Protein AF-A0A815U479-F1 (afdb_monomer_lite)

Organism: NCBI:txid433720

Secondary structure (DSSP, 8-state):
-GGGG--TTTEEEEES--HHHH-SS--TTPPPEEEEEEE--S-HHHHHHHHHHHHHHHHHHHHHTT-----EEEE-TTS-EEEEETTTEEEEEE----TT--SHHHHHHHHS-GGG----------

pLDDT: mean 79.28, std 15.87, range [32.66, 97.12]

Radius of gyration: 15.0 Å; cha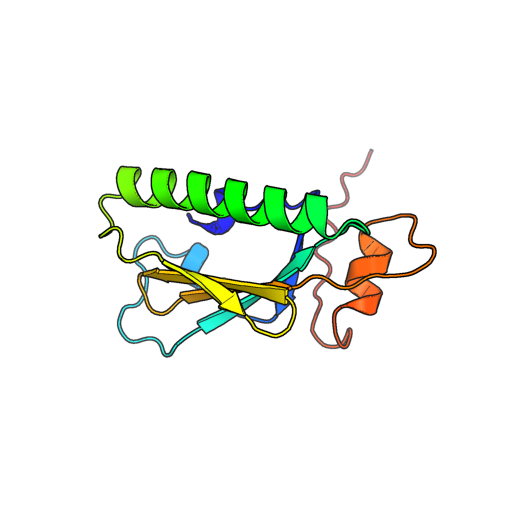ins: 1; bounding box: 34×33×43 Å

Structure (mmCIF, N/CA/C/O backbone):
data_AF-A0A815U479-F1
#
_entry.id   AF-A0A815U479-F1
#
loop_
_atom_site.group_PDB
_atom_site.id
_atom_site.type_symbol
_atom_site.label_atom_id
_atom_site.label_alt_id
_atom_site.label_comp_id
_atom_site.label_asym_id
_atom_site.label_entity_id
_atom_site.label_seq_id
_atom_site.pdbx_PDB_ins_code
_atom_site.Cartn_x
_atom_site.Cartn_y
_atom_site.Cartn_z
_atom_site.occupancy
_atom_site.B_iso_or_equiv
_atom_site.auth_seq_id
_atom_site.auth_comp_id
_atom_site.auth_asym_id
_atom_site.auth_atom_id
_atom_site.pdbx_PDB_model_num
ATOM 1 N N . THR A 1 1 ? -11.760 7.294 5.492 1.00 75.50 1 THR A N 1
ATOM 2 C CA . THR A 1 1 ? -11.319 5.894 5.606 1.00 75.50 1 THR A CA 1
ATOM 3 C C . THR A 1 1 ? -9.903 5.846 5.073 1.00 75.50 1 THR A C 1
ATOM 5 O O . THR A 1 1 ? -9.612 6.609 4.156 1.00 75.50 1 THR A O 1
ATOM 8 N N . TRP A 1 2 ? -9.011 5.053 5.676 1.00 82.94 2 TRP A N 1
ATOM 9 C CA . TRP A 1 2 ? -7.577 5.021 5.327 1.00 82.94 2 TRP A CA 1
ATOM 10 C C . TRP A 1 2 ? -7.335 4.719 3.841 1.00 82.94 2 TRP A C 1
ATOM 12 O O . TRP A 1 2 ? -6.403 5.244 3.248 1.00 82.94 2 TRP A O 1
ATOM 22 N N . ILE A 1 3 ? -8.245 3.968 3.214 1.00 87.25 3 ILE A N 1
ATOM 23 C CA . ILE A 1 3 ? -8.190 3.599 1.796 1.00 87.25 3 ILE A CA 1
ATOM 24 C C . ILE A 1 3 ? -8.138 4.811 0.850 1.00 87.25 3 ILE A C 1
ATOM 26 O O . ILE A 1 3 ? -7.622 4.702 -0.252 1.00 87.25 3 ILE A O 1
ATOM 30 N N . LYS A 1 4 ? -8.616 5.986 1.292 1.00 87.88 4 LYS A N 1
ATOM 31 C CA . LYS A 1 4 ? -8.556 7.236 0.515 1.00 87.88 4 LYS A CA 1
ATOM 32 C C . LYS A 1 4 ? -7.143 7.801 0.363 1.00 87.88 4 LYS A C 1
ATOM 34 O O . LYS A 1 4 ? -6.946 8.644 -0.501 1.00 87.88 4 LYS A O 1
ATOM 39 N N . ALA A 1 5 ? -6.197 7.379 1.199 1.00 90.19 5 ALA A N 1
ATOM 40 C CA . ALA A 1 5 ? -4.800 7.769 1.052 1.00 90.19 5 ALA A CA 1
ATOM 41 C C . ALA A 1 5 ? -4.076 6.952 -0.026 1.00 90.19 5 ALA A C 1
ATOM 43 O O . ALA A 1 5 ? -2.984 7.331 -0.425 1.00 90.19 5 ALA A O 1
ATOM 44 N N . ILE A 1 6 ? -4.645 5.828 -0.480 1.00 91.44 6 ILE A N 1
ATOM 45 C CA . ILE A 1 6 ? -3.988 4.927 -1.430 1.00 91.44 6 ILE A CA 1
ATOM 46 C C . ILE A 1 6 ? -4.308 5.359 -2.863 1.00 91.44 6 ILE A C 1
ATOM 48 O O . ILE A 1 6 ? -5.467 5.376 -3.275 1.00 91.44 6 ILE A O 1
ATOM 52 N N . ASP A 1 7 ? -3.271 5.664 -3.643 1.00 91.00 7 ASP A N 1
ATOM 53 C CA . ASP A 1 7 ? -3.390 5.903 -5.084 1.00 91.00 7 ASP A CA 1
ATOM 54 C C . ASP A 1 7 ? -3.443 4.567 -5.840 1.00 91.00 7 ASP A C 1
ATOM 56 O O . ASP A 1 7 ? -2.412 3.962 -6.147 1.00 91.00 7 ASP A O 1
ATOM 60 N N . PHE A 1 8 ? -4.649 4.100 -6.162 1.00 88.31 8 PHE A N 1
ATOM 61 C CA . PHE A 1 8 ? -4.854 2.838 -6.883 1.00 88.31 8 PHE A CA 1
ATOM 62 C C . PHE A 1 8 ? -4.431 2.865 -8.361 1.00 88.31 8 PHE A C 1
ATOM 64 O O . PHE A 1 8 ? -4.439 1.824 -9.015 1.00 88.31 8 PHE A O 1
ATOM 71 N N . ASN A 1 9 ? -3.992 4.009 -8.896 1.00 87.31 9 ASN A N 1
ATOM 72 C CA . ASN A 1 9 ? -3.291 4.013 -10.185 1.00 87.31 9 ASN A CA 1
ATOM 73 C C . ASN A 1 9 ? -1.852 3.502 -10.033 1.00 87.31 9 ASN A C 1
ATOM 75 O O . ASN A 1 9 ? -1.287 2.937 -10.969 1.00 87.31 9 ASN A O 1
ATOM 79 N N . LYS A 1 10 ? -1.265 3.675 -8.843 1.00 90.44 10 LYS A N 1
ATOM 80 C CA . LYS A 1 10 ? 0.104 3.261 -8.508 1.00 90.44 10 LYS A CA 1
ATOM 81 C C . LYS A 1 10 ? 0.169 1.985 -7.689 1.00 90.44 10 LYS A C 1
ATOM 83 O O . LYS A 1 10 ? 1.228 1.374 -7.638 1.00 90.44 10 LYS A O 1
ATOM 88 N N . PHE A 1 11 ? -0.921 1.581 -7.050 1.00 91.75 11 PHE A N 1
ATOM 89 C CA . PHE A 1 11 ? -0.953 0.407 -6.188 1.00 91.75 11 PHE A CA 1
ATOM 90 C C . PHE A 1 11 ? -2.155 -0.488 -6.468 1.00 91.75 11 PHE A C 1
ATOM 92 O O . PHE A 1 11 ? -3.183 -0.038 -6.963 1.00 91.75 11 PHE A O 1
ATOM 99 N N . HIS A 1 12 ? -2.051 -1.755 -6.086 1.00 89.56 12 HIS A N 1
ATOM 100 C CA . HIS A 1 12 ? -3.192 -2.659 -5.973 1.00 89.56 12 HIS A CA 1
ATOM 101 C C . HIS A 1 12 ? -3.122 -3.444 -4.662 1.00 89.56 12 HIS A C 1
ATOM 103 O O . HIS A 1 12 ? -2.042 -3.633 -4.105 1.00 89.56 12 HIS A O 1
ATOM 109 N N . ILE A 1 13 ? -4.270 -3.918 -4.180 1.00 88.50 13 ILE A N 1
ATOM 110 C CA . ILE A 1 13 ? -4.341 -4.833 -3.036 1.00 88.50 13 ILE A CA 1
ATOM 111 C C . ILE A 1 13 ? -4.278 -6.265 -3.567 1.00 88.50 13 ILE A C 1
ATOM 113 O O . ILE A 1 13 ? -5.023 -6.591 -4.490 1.00 88.50 13 ILE A O 1
ATOM 117 N N . SER A 1 14 ? -3.402 -7.102 -3.010 1.00 84.50 14 SER A N 1
ATOM 118 C CA . SER A 1 14 ? -3.299 -8.530 -3.374 1.00 84.50 14 SER A CA 1
ATOM 119 C C . SER A 1 14 ? -3.751 -9.483 -2.273 1.00 84.50 14 SER A C 1
ATOM 121 O O . SER A 1 14 ? -3.875 -10.680 -2.514 1.00 84.50 14 SER A O 1
ATOM 123 N N . GLY A 1 15 ? -3.943 -8.984 -1.054 1.00 83.12 15 GLY A N 1
ATOM 124 C CA . GLY A 1 15 ? -4.197 -9.822 0.108 1.00 83.12 15 GLY A CA 1
ATOM 125 C C . GLY A 1 15 ? -4.698 -9.023 1.301 1.00 83.12 15 GLY A C 1
ATOM 126 O O . GLY A 1 15 ? -4.546 -7.802 1.365 1.00 83.12 15 GLY A O 1
ATOM 127 N N . GLY A 1 16 ? -5.304 -9.737 2.244 1.00 79.88 16 GLY A N 1
ATOM 128 C CA . GLY A 1 16 ? -5.940 -9.158 3.421 1.00 79.88 16 GLY A CA 1
ATOM 129 C C . GLY A 1 16 ? -7.420 -8.858 3.230 1.00 79.88 16 GLY A C 1
ATOM 130 O O . GLY A 1 16 ? -7.961 -8.908 2.125 1.00 79.88 16 GLY A O 1
ATOM 131 N N . CYS A 1 17 ? -8.091 -8.552 4.334 1.00 74.06 17 CYS A N 1
ATOM 132 C CA . CYS A 1 17 ? -9.482 -8.139 4.323 1.00 74.06 17 CYS A CA 1
ATOM 133 C C . CYS A 1 17 ? -9.565 -6.618 4.545 1.00 74.06 17 CYS A C 1
ATOM 135 O O . CYS A 1 17 ? -8.786 -5.993 5.259 1.00 74.06 17 CYS A O 1
ATOM 137 N N . ILE A 1 18 ? -10.474 -5.982 3.805 1.00 74.75 18 ILE A N 1
ATOM 138 C CA . ILE A 1 18 ? -10.664 -4.526 3.833 1.00 74.75 18 ILE A CA 1
ATOM 139 C C . ILE A 1 18 ? -11.964 -4.139 4.531 1.00 74.75 18 ILE A C 1
ATOM 141 O O . ILE A 1 18 ? -12.319 -2.967 4.542 1.00 74.75 18 ILE A O 1
ATOM 145 N N . VAL A 1 19 ? -12.700 -5.093 5.108 1.00 67.00 19 VAL A N 1
ATOM 146 C CA . VAL A 1 19 ? -14.029 -4.843 5.694 1.00 67.00 19 VAL A CA 1
ATOM 147 C C . VAL A 1 19 ? -13.953 -3.777 6.788 1.00 67.00 19 VAL A C 1
ATOM 149 O O . VAL A 1 19 ? -14.796 -2.879 6.823 1.00 67.00 19 VAL A O 1
ATOM 152 N N . ASN A 1 20 ? -12.877 -3.771 7.579 1.00 64.44 20 ASN A N 1
ATOM 153 C CA . ASN A 1 20 ? -12.610 -2.734 8.575 1.00 64.44 20 ASN A CA 1
ATOM 154 C C . ASN A 1 20 ? -12.519 -1.309 7.991 1.00 64.44 20 ASN A C 1
ATOM 156 O O . ASN A 1 20 ? -12.757 -0.332 8.700 1.00 64.44 20 ASN A O 1
ATOM 160 N N . CYS A 1 21 ? -12.223 -1.151 6.695 1.00 64.62 21 CYS A N 1
ATOM 161 C CA . CYS A 1 21 ? -12.200 0.151 6.027 1.00 64.62 21 CYS A CA 1
ATOM 162 C C . CYS A 1 21 ? -13.604 0.693 5.706 1.00 64.62 21 CYS A C 1
ATOM 164 O O . CYS A 1 21 ? -13.754 1.904 5.524 1.00 64.62 21 CYS A O 1
ATOM 166 N N . LEU A 1 22 ? -14.617 -0.177 5.645 1.00 63.59 22 LEU A N 1
ATOM 167 C CA . LEU A 1 22 ? -16.005 0.162 5.311 1.00 63.59 22 LEU A CA 1
ATOM 168 C C . LEU A 1 22 ? -16.864 0.421 6.557 1.00 63.59 22 LEU A C 1
ATOM 170 O O . LEU A 1 22 ? -17.947 1.006 6.461 1.00 63.59 22 LEU A O 1
ATOM 174 N N . CYS A 1 23 ? -16.388 0.018 7.733 1.00 61.25 23 CYS A N 1
ATOM 175 C CA . CYS A 1 23 ? -17.106 0.187 8.987 1.00 61.25 23 CYS A CA 1
ATOM 176 C C . CYS A 1 23 ? -17.072 1.648 9.470 1.00 61.25 23 CYS A C 1
ATOM 178 O O . CYS A 1 23 ? -16.036 2.312 9.458 1.00 61.25 23 CYS A O 1
ATOM 180 N N . LYS A 1 24 ? -18.220 2.161 9.942 1.00 58.84 24 LYS A N 1
ATOM 181 C CA . LYS A 1 24 ? -18.306 3.490 10.587 1.00 58.84 24 LYS A CA 1
ATOM 182 C C . LYS A 1 24 ? -17.530 3.538 11.906 1.00 58.84 24 LYS A C 1
ATOM 184 O O . LYS A 1 24 ? -16.977 4.581 12.251 1.00 58.84 24 LYS A O 1
ATOM 189 N N . HIS A 1 25 ? -17.506 2.412 12.616 1.00 59.53 25 HIS A N 1
ATOM 190 C CA . HIS A 1 25 ? -16.721 2.189 13.819 1.00 59.53 25 HIS A CA 1
ATOM 191 C C . HIS A 1 25 ? -15.929 0.894 13.638 1.00 59.53 25 HIS A C 1
ATOM 193 O O . HIS A 1 25 ? -16.536 -0.137 13.358 1.00 59.53 25 HIS A O 1
ATOM 199 N N . PRO A 1 26 ? -14.602 0.956 13.716 1.00 61.72 26 PRO A N 1
ATOM 200 C CA . PRO A 1 26 ? -13.755 -0.217 13.565 1.00 61.72 26 PRO A CA 1
ATOM 201 C C . PRO A 1 26 ? -13.826 -1.120 14.803 1.00 61.72 26 PRO A C 1
ATOM 203 O O . PRO A 1 26 ? -14.053 -0.649 15.920 1.00 61.72 26 PRO A O 1
ATOM 206 N N . PHE A 1 27 ? -13.662 -2.422 14.584 1.00 68.06 27 PHE A N 1
ATOM 207 C CA . PHE A 1 27 ? -13.762 -3.441 15.624 1.00 68.06 27 PHE A CA 1
ATOM 208 C C . PHE A 1 27 ? -12.451 -3.503 16.418 1.00 68.06 27 PHE A C 1
ATOM 210 O O . PHE A 1 27 ? -11.385 -3.739 15.861 1.00 68.06 27 PHE A O 1
ATOM 217 N N . SER A 1 28 ? -12.498 -3.227 17.722 1.00 63.16 28 SER A N 1
ATOM 218 C CA . SER A 1 28 ? -11.300 -3.162 18.576 1.00 63.16 28 SER A CA 1
ATOM 219 C C . SER A 1 28 ? -10.811 -4.527 19.071 1.00 63.16 28 SER A C 1
ATOM 221 O O . SER A 1 28 ? -9.720 -4.620 19.627 1.00 63.16 28 SER A O 1
ATOM 223 N N . ASP A 1 29 ? -11.629 -5.564 18.914 1.00 66.81 29 ASP A N 1
ATOM 224 C CA . ASP A 1 29 ? -11.398 -6.943 19.349 1.00 66.81 29 ASP A CA 1
ATOM 225 C C . ASP A 1 29 ? -10.919 -7.865 18.213 1.00 66.81 29 ASP A C 1
ATOM 227 O O . ASP A 1 29 ? -10.798 -9.076 18.403 1.00 66.81 29 ASP A O 1
ATOM 231 N N . THR A 1 30 ? -10.608 -7.315 17.036 1.00 67.62 30 THR A N 1
ATOM 232 C CA . THR A 1 30 ? -10.082 -8.098 15.915 1.00 67.62 30 THR A CA 1
ATOM 233 C C . THR A 1 30 ? -8.600 -8.397 16.089 1.00 67.62 30 THR A C 1
ATOM 235 O O . THR A 1 30 ? -7.831 -7.568 16.577 1.00 67.62 30 THR A O 1
ATOM 238 N N . ALA A 1 31 ? -8.175 -9.582 15.648 1.00 78.44 31 ALA A N 1
ATOM 239 C CA . ALA A 1 31 ? -6.758 -9.895 15.492 1.00 78.44 31 ALA A CA 1
ATOM 240 C C . ALA A 1 31 ? -6.076 -8.907 14.527 1.00 78.44 31 ALA A C 1
ATOM 242 O O . ALA A 1 31 ? -6.747 -8.169 13.803 1.00 78.44 31 ALA A O 1
ATOM 243 N N . ILE A 1 32 ? -4.738 -8.910 14.509 1.00 81.81 32 ILE A N 1
ATOM 244 C CA . ILE A 1 32 ? -3.984 -8.113 13.540 1.00 81.81 32 ILE A CA 1
ATOM 245 C C . ILE A 1 32 ? -4.354 -8.548 12.123 1.00 81.81 32 ILE A C 1
ATOM 247 O O . ILE A 1 32 ? -4.153 -9.700 11.743 1.00 81.81 32 ILE A O 1
ATOM 251 N N . GLU A 1 33 ? -4.888 -7.606 11.359 1.00 82.94 33 GLU A N 1
ATOM 252 C CA . GLU A 1 33 ? -5.272 -7.766 9.969 1.00 82.94 33 GLU A CA 1
ATOM 253 C C . GLU A 1 33 ? -4.199 -7.139 9.084 1.00 82.94 33 GLU A C 1
ATOM 255 O O . GLU A 1 33 ? -3.953 -5.934 9.128 1.00 82.94 33 GLU A O 1
ATOM 260 N N . MET A 1 34 ? -3.548 -7.972 8.281 1.00 87.88 34 MET A N 1
ATOM 261 C CA . MET A 1 34 ? -2.534 -7.538 7.332 1.00 87.88 34 MET A CA 1
ATOM 262 C C . MET A 1 34 ? -3.170 -7.350 5.957 1.00 87.88 34 MET A C 1
ATOM 264 O O . MET A 1 34 ? -3.832 -8.259 5.460 1.00 87.88 34 MET A O 1
ATOM 268 N N . VAL A 1 35 ? -2.968 -6.179 5.356 1.00 89.00 35 VAL A N 1
ATOM 269 C CA . VAL A 1 35 ? -3.413 -5.844 3.999 1.00 89.00 35 VAL A CA 1
ATOM 270 C C . VAL A 1 35 ? -2.189 -5.660 3.119 1.00 89.00 35 VAL A C 1
ATOM 272 O O . VAL A 1 35 ? -1.401 -4.738 3.338 1.00 89.00 35 VAL A O 1
ATOM 275 N N . ASP A 1 36 ? -2.046 -6.513 2.111 1.00 90.94 36 ASP A N 1
ATOM 276 C CA . ASP A 1 36 ? -0.937 -6.463 1.165 1.00 90.94 36 ASP A CA 1
ATOM 277 C C . ASP A 1 36 ? -1.245 -5.493 0.029 1.00 90.94 36 ASP A C 1
ATOM 279 O O . ASP A 1 36 ? -2.199 -5.676 -0.731 1.00 90.94 36 ASP A O 1
ATOM 283 N N . ILE A 1 37 ? -0.406 -4.469 -0.103 1.00 92.06 37 ILE A N 1
ATOM 284 C CA . ILE A 1 37 ? -0.504 -3.409 -1.100 1.00 92.06 37 ILE A CA 1
ATOM 285 C C . ILE A 1 37 ? 0.763 -3.437 -1.958 1.00 92.06 37 ILE A C 1
ATOM 287 O O . ILE A 1 37 ? 1.867 -3.186 -1.479 1.00 92.06 37 ILE A O 1
ATOM 291 N N . ASN A 1 38 ? 0.626 -3.718 -3.247 1.00 91.62 38 ASN A N 1
ATOM 292 C CA . ASN A 1 38 ? 1.758 -3.835 -4.163 1.00 91.62 38 ASN A CA 1
ATOM 293 C C . ASN A 1 38 ? 1.827 -2.648 -5.104 1.00 91.62 38 ASN A C 1
ATOM 295 O O . ASN A 1 38 ? 0.808 -2.173 -5.604 1.00 91.62 38 ASN A O 1
ATOM 299 N N . PHE A 1 39 ? 3.047 -2.208 -5.378 1.00 92.56 39 PHE A N 1
ATOM 300 C CA . PHE A 1 39 ? 3.317 -1.120 -6.304 1.00 92.56 39 PHE A CA 1
ATOM 301 C C . PHE A 1 39 ? 3.282 -1.578 -7.769 1.00 92.56 39 PHE A C 1
ATOM 303 O O . PHE A 1 39 ? 3.940 -2.547 -8.146 1.00 92.56 39 PHE A O 1
ATOM 310 N N . ASN A 1 40 ? 2.559 -0.829 -8.599 1.00 89.62 40 ASN A N 1
ATOM 311 C CA . ASN A 1 40 ? 2.416 -0.991 -10.047 1.00 89.62 40 ASN A CA 1
ATOM 312 C C . ASN A 1 40 ? 3.478 -0.178 -10.798 1.00 89.62 40 ASN A C 1
ATOM 314 O O . ASN A 1 40 ? 3.163 0.593 -11.702 1.00 89.62 40 ASN A O 1
ATOM 318 N N . GLY A 1 41 ? 4.737 -0.296 -10.386 1.00 87.31 41 GLY A N 1
ATOM 319 C CA . GLY A 1 41 ? 5.839 0.448 -10.986 1.00 87.31 41 GLY A CA 1
ATOM 320 C C . GLY A 1 41 ? 7.148 -0.323 -10.908 1.00 87.31 41 GLY A C 1
ATOM 321 O O . GLY A 1 41 ? 7.272 -1.324 -10.205 1.00 87.31 41 GLY A O 1
ATOM 322 N N . ASN A 1 42 ? 8.119 0.081 -11.719 1.00 87.81 42 ASN A N 1
ATOM 323 C CA . ASN A 1 42 ? 9.417 -0.594 -11.841 1.00 87.81 42 ASN A CA 1
ATOM 324 C C . ASN A 1 42 ? 10.552 0.165 -11.132 1.00 87.81 42 ASN A C 1
ATOM 326 O O . ASN A 1 42 ? 11.677 -0.326 -11.065 1.00 87.81 42 ASN A O 1
ATOM 330 N N . SER A 1 43 ? 10.256 1.337 -10.568 1.00 91.06 43 SER A N 1
ATOM 331 C CA . SER A 1 43 ? 11.217 2.173 -9.860 1.00 91.06 43 SER A CA 1
ATOM 332 C C . SER A 1 43 ? 11.061 2.024 -8.350 1.00 91.06 43 SER A C 1
ATOM 334 O O . SER A 1 43 ? 10.045 2.399 -7.766 1.00 91.06 43 SER A O 1
ATOM 336 N N . PHE A 1 44 ? 12.106 1.514 -7.695 1.00 91.50 44 PHE A N 1
ATOM 337 C CA . PHE A 1 44 ? 12.153 1.451 -6.232 1.00 91.50 44 PHE A CA 1
ATOM 338 C C . PHE A 1 44 ? 12.167 2.851 -5.595 1.00 91.50 44 PHE A C 1
ATOM 340 O O . PHE A 1 44 ? 11.667 3.039 -4.490 1.00 91.50 44 PHE A O 1
ATOM 347 N N . HIS A 1 45 ? 12.722 3.848 -6.292 1.00 94.38 45 HIS A N 1
ATOM 348 C CA . HIS A 1 45 ? 12.686 5.233 -5.830 1.00 94.38 45 HIS A CA 1
ATOM 349 C C . HIS A 1 45 ? 11.253 5.777 -5.823 1.00 94.38 45 HIS A C 1
ATOM 351 O O . HIS A 1 45 ? 10.816 6.291 -4.798 1.00 94.38 45 HIS A O 1
ATOM 357 N N . GLU A 1 46 ? 10.504 5.572 -6.911 1.00 93.94 46 GLU A N 1
ATOM 358 C CA . GLU A 1 46 ? 9.096 5.984 -6.985 1.00 93.94 46 GLU A CA 1
ATOM 359 C C . GLU A 1 46 ? 8.233 5.248 -5.960 1.00 93.94 46 GLU A C 1
ATOM 361 O O . GLU A 1 46 ? 7.350 5.855 -5.359 1.00 93.94 46 GLU A O 1
ATOM 366 N N . PHE A 1 47 ? 8.508 3.962 -5.722 1.00 95.62 47 PHE A N 1
ATOM 367 C CA . PHE A 1 47 ? 7.867 3.199 -4.655 1.00 95.62 47 PHE A CA 1
ATOM 368 C C . PHE A 1 47 ? 8.080 3.855 -3.286 1.00 95.62 47 PHE A C 1
ATOM 370 O O . PHE A 1 47 ? 7.110 4.089 -2.565 1.00 95.62 47 PHE A O 1
ATOM 377 N N . ASN A 1 48 ? 9.330 4.187 -2.943 1.00 95.75 48 ASN A N 1
ATOM 378 C CA . ASN A 1 48 ? 9.645 4.836 -1.672 1.00 95.75 48 ASN A CA 1
ATOM 379 C C . ASN A 1 48 ? 8.890 6.160 -1.536 1.00 95.75 48 ASN A C 1
ATOM 381 O O . ASN A 1 48 ? 8.236 6.380 -0.517 1.00 95.75 48 ASN A O 1
ATOM 385 N N . ASP A 1 49 ? 8.941 7.018 -2.552 1.00 96.19 49 ASP A N 1
ATOM 386 C CA . ASP A 1 49 ? 8.278 8.323 -2.520 1.00 96.19 49 ASP A CA 1
ATOM 387 C C . ASP A 1 49 ? 6.758 8.171 -2.382 1.00 96.19 49 ASP A C 1
ATOM 389 O O . ASP A 1 49 ? 6.118 8.859 -1.583 1.00 96.19 49 ASP A O 1
ATOM 393 N N . ALA A 1 50 ? 6.170 7.220 -3.110 1.00 96.50 50 ALA A N 1
ATOM 394 C CA . ALA A 1 50 ? 4.742 6.953 -3.063 1.00 96.50 50 ALA A CA 1
ATOM 395 C C . ALA A 1 50 ? 4.287 6.455 -1.679 1.00 96.50 50 ALA A C 1
ATOM 397 O O . ALA A 1 50 ? 3.284 6.948 -1.166 1.00 96.50 50 ALA A O 1
ATOM 398 N N . VAL A 1 51 ? 5.038 5.555 -1.033 1.00 97.00 51 VAL A N 1
ATOM 399 C CA . VAL A 1 51 ? 4.728 5.089 0.333 1.00 97.00 51 VAL A CA 1
ATOM 400 C C . VAL A 1 51 ? 4.817 6.228 1.355 1.00 97.00 51 VAL A C 1
ATOM 402 O O . VAL A 1 51 ? 3.950 6.337 2.222 1.00 97.00 51 VAL A O 1
ATOM 405 N N . HIS A 1 52 ? 5.819 7.108 1.255 1.00 95.94 52 HIS A N 1
ATOM 406 C CA . HIS A 1 52 ? 5.929 8.255 2.167 1.00 95.94 52 HIS A CA 1
ATOM 407 C C . HIS A 1 52 ? 4.769 9.239 1.988 1.00 95.94 52 HIS A C 1
ATOM 409 O O . HIS A 1 52 ? 4.218 9.713 2.982 1.00 95.94 52 HIS A O 1
ATOM 415 N N . ASN A 1 53 ? 4.353 9.504 0.747 1.00 95.38 53 ASN A N 1
ATOM 416 C CA . ASN A 1 53 ? 3.189 10.350 0.472 1.00 95.38 53 ASN A CA 1
ATOM 417 C C . ASN A 1 53 ? 1.904 9.745 1.053 1.00 95.38 53 ASN A C 1
ATOM 419 O O . ASN A 1 53 ? 1.153 10.444 1.733 1.00 95.38 53 ASN A O 1
ATOM 423 N N . ILE A 1 54 ? 1.704 8.433 0.880 1.00 95.56 54 ILE A N 1
ATOM 424 C CA . ILE A 1 54 ? 0.588 7.703 1.493 1.00 95.56 54 ILE A CA 1
ATOM 425 C C . ILE A 1 54 ? 0.613 7.850 3.015 1.00 95.56 54 ILE A C 1
ATOM 427 O O . ILE A 1 54 ? -0.415 8.153 3.614 1.00 95.56 54 ILE A O 1
ATOM 431 N N . TYR A 1 55 ? 1.770 7.664 3.653 1.00 95.00 55 TYR A N 1
ATOM 432 C CA . TYR A 1 55 ? 1.897 7.829 5.100 1.00 95.00 55 TYR A CA 1
ATOM 433 C C . TYR A 1 55 ? 1.514 9.247 5.548 1.00 95.00 55 TYR A C 1
ATOM 435 O O . TYR A 1 55 ? 0.732 9.402 6.485 1.00 95.00 55 TYR A O 1
ATOM 443 N N . VAL A 1 56 ? 1.990 10.283 4.851 1.00 93.75 56 VAL A N 1
ATOM 444 C CA . VAL A 1 56 ? 1.635 11.682 5.142 1.00 93.75 56 VAL A CA 1
ATOM 445 C C . VAL A 1 56 ? 0.125 11.915 5.026 1.00 93.75 56 VAL A C 1
ATOM 447 O O . VAL A 1 56 ? -0.467 12.545 5.906 1.00 93.75 56 VAL A O 1
ATOM 450 N N . ASP A 1 57 ? -0.517 11.398 3.982 1.00 93.62 57 ASP A N 1
ATOM 451 C CA . ASP A 1 57 ? -1.960 11.562 3.786 1.00 93.62 57 ASP A CA 1
ATOM 452 C C . ASP A 1 57 ? -2.786 10.738 4.781 1.00 93.62 57 ASP A C 1
ATOM 454 O O . ASP A 1 57 ? -3.807 11.216 5.284 1.00 93.62 57 ASP A O 1
ATOM 458 N N . LEU A 1 58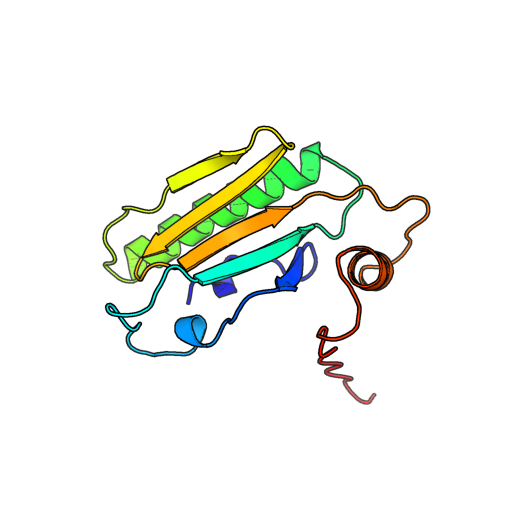 ? -2.312 9.549 5.163 1.00 90.81 58 LEU A N 1
ATOM 459 C CA . LEU A 1 58 ? -2.893 8.769 6.254 1.00 90.81 58 LEU A CA 1
ATOM 460 C C . LEU A 1 58 ? -2.853 9.548 7.566 1.00 90.81 58 LEU A C 1
ATOM 462 O O . LEU A 1 58 ? -3.882 9.637 8.234 1.00 90.81 58 LEU A O 1
ATOM 466 N N . MET A 1 59 ? -1.720 10.164 7.912 1.00 90.88 59 MET A N 1
ATOM 467 C CA . MET A 1 59 ? -1.606 10.969 9.132 1.00 90.88 59 MET A CA 1
ATOM 468 C C . MET A 1 59 ? -2.617 12.121 9.156 1.00 90.88 59 MET A C 1
ATOM 470 O O . MET A 1 59 ? -3.261 12.338 10.184 1.00 90.88 59 MET A O 1
ATOM 474 N N . LYS A 1 60 ? -2.832 12.813 8.025 1.00 91.00 60 LYS A N 1
ATOM 475 C CA . LYS A 1 60 ? -3.872 13.855 7.909 1.00 91.00 60 LYS A CA 1
ATOM 476 C C . LYS A 1 60 ? -5.270 13.285 8.157 1.00 91.00 60 LYS A C 1
ATOM 478 O O . LYS A 1 60 ? -6.016 13.829 8.966 1.00 91.00 60 LYS A O 1
ATOM 483 N N . ILE A 1 61 ? -5.603 12.156 7.527 1.00 87.75 61 ILE A N 1
ATOM 484 C CA . ILE A 1 61 ? -6.904 11.491 7.705 1.00 87.75 61 ILE A CA 1
ATOM 485 C C . ILE A 1 61 ? -7.112 11.057 9.163 1.00 87.75 61 ILE A C 1
ATOM 487 O O . ILE A 1 61 ? -8.222 11.181 9.680 1.00 87.75 61 ILE A O 1
ATOM 491 N N . MET A 1 62 ? -6.078 10.536 9.831 1.00 85.44 62 MET A N 1
ATOM 492 C CA . MET A 1 62 ? -6.175 10.116 11.234 1.00 85.44 62 MET A CA 1
ATOM 493 C C . MET A 1 62 ? -6.421 11.311 12.159 1.00 85.44 62 MET A C 1
ATOM 495 O O . MET A 1 62 ? -7.307 11.242 13.014 1.00 85.44 62 MET A O 1
ATOM 499 N N . LEU A 1 63 ? -5.714 12.422 11.928 1.00 87.38 63 LEU A N 1
ATOM 500 C CA . LEU A 1 63 ? -5.907 13.681 12.651 1.00 87.38 63 LEU A CA 1
ATOM 501 C C . LEU A 1 63 ? -7.331 14.228 12.470 1.00 87.38 63 LEU A C 1
ATOM 503 O O . LEU A 1 63 ? -7.998 14.526 13.456 1.00 87.38 63 LEU A O 1
ATOM 507 N N . GLU A 1 64 ? -7.843 14.285 11.237 1.00 88.06 64 GLU A N 1
ATOM 508 C CA . GLU A 1 64 ? -9.217 14.737 10.942 1.00 88.06 64 GLU A CA 1
ATOM 509 C C . GLU A 1 64 ? -10.301 13.888 11.620 1.00 88.06 64 GLU A C 1
ATOM 511 O O . GLU A 1 64 ? -11.426 14.344 11.842 1.00 88.06 64 GLU A O 1
ATOM 516 N N . LYS A 1 65 ? -9.990 12.623 11.912 1.00 81.31 65 LYS A N 1
ATOM 517 C CA . LYS A 1 65 ? -10.909 11.670 12.539 1.00 81.31 65 LYS A CA 1
ATOM 518 C C . LYS A 1 65 ? -10.735 11.561 14.049 1.00 81.31 65 LYS A C 1
ATOM 520 O O . LYS A 1 65 ? -11.419 10.739 14.655 1.00 81.31 65 LYS A O 1
ATOM 525 N N . ASN A 1 66 ? -9.886 12.398 14.651 1.00 82.56 66 ASN A N 1
ATOM 526 C CA . ASN A 1 66 ? -9.544 12.354 16.074 1.00 82.56 66 ASN A CA 1
ATOM 527 C C . ASN A 1 66 ? -9.057 10.965 16.527 1.00 82.56 66 ASN A C 1
ATOM 529 O O . ASN A 1 66 ? -9.267 10.573 17.677 1.00 82.56 66 ASN A O 1
ATOM 533 N N . TYR A 1 67 ? -8.419 10.207 15.632 1.00 78.81 67 TYR A N 1
ATOM 534 C CA . TYR A 1 67 ? -7.726 8.987 16.026 1.00 78.81 67 TYR A CA 1
ATOM 535 C C . TYR A 1 67 ? -6.370 9.347 16.628 1.00 78.81 67 TYR A C 1
ATOM 537 O O . TYR A 1 67 ? -5.702 10.277 16.175 1.00 78.81 67 TYR A O 1
ATOM 545 N N . SER A 1 68 ? -5.959 8.602 17.657 1.00 69.75 68 SER A N 1
ATOM 546 C CA . SER A 1 68 ? -4.623 8.763 18.229 1.00 69.75 68 SER A CA 1
ATOM 547 C C . SER A 1 68 ? -3.571 8.512 17.138 1.00 69.75 68 SER A C 1
ATOM 549 O O . SER A 1 68 ? -3.691 7.513 16.423 1.00 69.75 68 SER A O 1
ATOM 551 N N . PRO A 1 69 ? -2.543 9.368 16.993 1.00 61.78 69 PRO A N 1
ATOM 552 C CA . PRO A 1 69 ? -1.522 9.258 15.952 1.00 61.78 69 PRO A CA 1
ATOM 553 C C . PRO A 1 69 ? -0.507 8.138 16.237 1.00 61.78 69 PRO A C 1
ATOM 555 O O . PRO A 1 69 ? 0.679 8.295 15.973 1.00 61.78 69 PRO A O 1
ATOM 558 N N . SER A 1 70 ? -0.943 6.984 16.748 1.00 71.69 70 SER A N 1
ATOM 559 C CA . SER A 1 70 ? -0.085 5.810 16.964 1.00 71.69 70 SER A CA 1
ATOM 560 C C . SER A 1 70 ? 0.327 5.124 15.655 1.00 71.69 70 SER A C 1
ATOM 562 O O . SER A 1 70 ? 0.770 3.981 15.675 1.00 71.69 70 SER A O 1
ATOM 564 N N . THR A 1 71 ? 0.132 5.791 14.516 1.00 80.31 71 THR A N 1
ATOM 565 C CA . THR A 1 71 ? 0.468 5.277 13.198 1.00 80.31 71 THR A CA 1
ATOM 566 C C . THR A 1 71 ? 1.966 5.379 12.975 1.00 80.31 71 THR A C 1
ATOM 568 O O . THR A 1 71 ? 2.540 6.462 13.046 1.00 80.31 71 THR A O 1
ATOM 571 N N . THR A 1 72 ? 2.604 4.241 12.716 1.00 87.50 72 THR A N 1
ATOM 572 C CA . THR A 1 72 ? 4.053 4.142 12.512 1.00 87.50 72 THR A CA 1
ATOM 573 C C . THR A 1 72 ? 4.345 3.687 11.088 1.00 87.50 72 THR A C 1
ATOM 575 O O . THR A 1 72 ? 3.605 2.881 10.530 1.00 87.50 72 THR A O 1
ATOM 578 N N . LEU A 1 73 ? 5.419 4.210 10.486 1.00 93.44 73 LEU A N 1
ATOM 579 C CA . LEU A 1 73 ? 5.967 3.719 9.219 1.00 93.44 73 LEU A CA 1
ATOM 580 C C . LEU A 1 73 ? 7.243 2.927 9.510 1.00 93.44 73 LEU A C 1
ATOM 582 O O . LEU A 1 73 ? 8.262 3.494 9.906 1.00 93.44 73 LEU A O 1
ATOM 586 N N . VAL A 1 74 ? 7.196 1.617 9.296 1.00 94.44 74 VAL A N 1
ATOM 587 C CA . VAL A 1 74 ? 8.297 0.690 9.571 1.00 94.44 74 VAL A CA 1
ATOM 588 C C . VAL A 1 74 ? 8.868 0.170 8.260 1.00 94.44 74 VAL A C 1
ATOM 590 O O . VAL A 1 74 ? 8.209 -0.572 7.536 1.00 94.44 74 VAL A O 1
ATOM 593 N N . LYS A 1 75 ? 10.128 0.500 7.965 1.00 94.06 75 LYS A N 1
ATOM 594 C CA . LYS A 1 75 ? 10.851 -0.098 6.836 1.00 94.06 75 LYS A CA 1
ATOM 595 C C . LYS A 1 75 ? 11.320 -1.510 7.195 1.00 94.06 75 LYS A C 1
ATOM 597 O O . LYS A 1 75 ? 11.945 -1.716 8.236 1.00 94.06 75 LYS A O 1
ATOM 602 N N . LYS A 1 76 ? 11.038 -2.483 6.333 1.00 93.44 76 LYS A N 1
ATOM 603 C CA . LYS A 1 76 ? 11.445 -3.884 6.497 1.00 93.44 76 LYS A CA 1
ATOM 604 C C . LYS A 1 76 ? 12.779 -4.163 5.801 1.00 93.44 76 LYS A C 1
ATOM 606 O O . LYS A 1 76 ? 13.188 -3.458 4.881 1.00 93.44 76 LYS A O 1
ATOM 611 N N . SER A 1 77 ? 13.455 -5.229 6.229 1.00 88.94 77 SER A N 1
ATOM 612 C CA . SER A 1 77 ? 14.749 -5.658 5.673 1.00 88.94 77 SER A CA 1
ATOM 613 C C . SER A 1 77 ? 14.673 -6.073 4.200 1.00 88.94 77 SER A C 1
ATOM 615 O O . SER A 1 77 ? 15.650 -5.922 3.476 1.00 88.94 77 SER A O 1
ATOM 617 N N . ASN A 1 78 ? 13.510 -6.542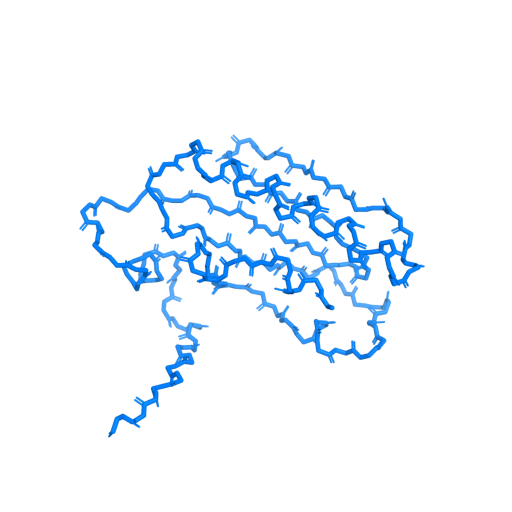 3.741 1.00 83.62 78 ASN A N 1
ATOM 618 C CA . ASN A 1 78 ? 13.248 -6.897 2.344 1.00 83.62 78 ASN A CA 1
ATOM 619 C C . ASN A 1 78 ? 12.956 -5.680 1.440 1.00 83.62 78 ASN A C 1
ATOM 621 O O . ASN A 1 78 ? 12.601 -5.858 0.279 1.00 83.62 78 ASN A O 1
ATOM 625 N N . GLY A 1 79 ? 13.070 -4.455 1.962 1.00 86.88 79 GLY A N 1
ATOM 626 C CA . GLY A 1 79 ? 12.797 -3.225 1.220 1.00 86.88 79 GLY A CA 1
ATOM 627 C C . GLY A 1 79 ? 11.326 -2.807 1.184 1.00 86.88 79 GLY A C 1
ATOM 628 O O . GLY A 1 79 ? 11.048 -1.721 0.686 1.00 86.88 79 GLY A O 1
ATOM 629 N N . GLY A 1 80 ? 10.406 -3.608 1.729 1.00 93.94 80 GLY A N 1
ATOM 630 C CA . GLY A 1 80 ? 9.007 -3.223 1.915 1.00 93.94 80 GLY A CA 1
ATOM 631 C C . GLY A 1 80 ? 8.798 -2.277 3.099 1.00 93.94 80 GLY A C 1
ATOM 632 O O . GLY A 1 80 ? 9.718 -1.992 3.876 1.00 93.94 80 GLY A O 1
ATOM 633 N N . TYR A 1 81 ? 7.562 -1.820 3.264 1.00 97.12 81 TYR A N 1
ATOM 634 C CA . TYR A 1 81 ? 7.152 -0.957 4.372 1.00 97.12 81 TYR A CA 1
ATOM 635 C C . TYR A 1 81 ? 5.904 -1.515 5.045 1.00 97.12 81 TYR A C 1
ATOM 637 O O . TYR A 1 81 ? 5.053 -2.092 4.382 1.00 97.12 81 TYR A O 1
ATOM 645 N N . ILE A 1 82 ? 5.776 -1.320 6.353 1.00 95.69 82 ILE A N 1
ATOM 646 C CA . ILE A 1 82 ? 4.526 -1.540 7.077 1.00 95.69 82 ILE A CA 1
ATOM 647 C C . ILE A 1 82 ? 4.058 -0.214 7.655 1.00 95.69 82 ILE A C 1
ATOM 649 O O . ILE A 1 82 ? 4.848 0.491 8.282 1.00 95.69 82 ILE A O 1
ATOM 653 N N . ILE A 1 83 ? 2.783 0.106 7.450 1.00 93.75 83 ILE A N 1
ATOM 654 C CA . ILE A 1 83 ? 2.096 1.168 8.179 1.00 93.75 83 ILE A CA 1
ATOM 655 C C . ILE A 1 83 ? 1.133 0.526 9.167 1.00 93.75 83 ILE A C 1
ATOM 657 O O . ILE A 1 83 ? 0.192 -0.157 8.763 1.00 93.75 83 ILE A O 1
ATOM 661 N N . GLU A 1 84 ? 1.361 0.750 10.455 1.00 89.94 84 GLU A N 1
ATOM 662 C CA . GLU A 1 84 ? 0.462 0.282 11.510 1.00 89.94 84 GLU A CA 1
ATOM 663 C C . GLU A 1 84 ? -0.651 1.309 11.705 1.00 89.94 84 GLU A C 1
ATOM 665 O O . GLU A 1 84 ? -0.394 2.473 11.993 1.00 89.94 84 GLU A O 1
ATOM 670 N N . LEU A 1 85 ? -1.898 0.904 11.528 1.00 85.44 85 LEU A N 1
ATOM 671 C CA . LEU A 1 85 ? -3.067 1.745 11.736 1.00 85.44 85 LEU A CA 1
ATOM 672 C C . LEU A 1 85 ? -3.756 1.374 13.058 1.00 85.44 85 LEU A C 1
ATOM 674 O O . LEU A 1 85 ? -3.552 0.280 13.591 1.00 85.44 85 LEU A O 1
ATOM 678 N N . PRO A 1 86 ? -4.616 2.258 13.593 1.00 79.50 86 PRO A N 1
ATOM 679 C CA . PRO A 1 86 ? -5.522 1.889 14.673 1.00 79.50 86 PRO A CA 1
ATOM 680 C C . PRO A 1 86 ? -6.343 0.626 14.342 1.00 79.50 86 PRO A C 1
ATOM 682 O O . PRO A 1 86 ? -6.555 0.301 13.173 1.00 79.50 86 PRO A O 1
ATOM 685 N N . PHE A 1 87 ? -6.863 -0.038 15.380 1.00 77.56 87 PHE A N 1
ATOM 686 C CA . PHE A 1 87 ? -7.743 -1.217 15.257 1.00 77.56 87 PHE A CA 1
ATOM 687 C C . PHE A 1 87 ? -7.064 -2.438 14.632 1.00 77.56 87 PHE A C 1
ATOM 689 O O . PHE A 1 87 ? -7.682 -3.212 13.911 1.00 77.56 87 PHE A O 1
ATOM 696 N N . ASN A 1 88 ? -5.778 -2.609 14.944 1.00 81.25 88 ASN A N 1
ATOM 697 C CA . ASN A 1 88 ? -4.985 -3.775 14.571 1.00 81.25 88 ASN A CA 1
ATOM 698 C C . ASN A 1 88 ? -4.868 -3.980 13.050 1.00 81.25 88 ASN A C 1
ATOM 700 O O . ASN A 1 88 ? -4.663 -5.098 12.598 1.00 81.25 88 ASN A O 1
ATOM 704 N N . ILE A 1 89 ? -4.948 -2.916 12.248 1.00 84.62 89 ILE A N 1
ATOM 705 C CA . ILE A 1 89 ? -4.731 -3.002 10.799 1.00 84.62 89 ILE A CA 1
ATOM 706 C C . ILE A 1 89 ? -3.261 -2.703 10.498 1.00 84.62 89 ILE A C 1
ATOM 708 O O . ILE A 1 89 ? -2.715 -1.703 10.961 1.00 84.62 89 ILE A O 1
ATOM 712 N N . GLN A 1 90 ? -2.623 -3.532 9.680 1.00 90.31 90 GLN A N 1
ATOM 713 C CA . GLN A 1 90 ? -1.280 -3.301 9.159 1.00 90.31 90 GLN A CA 1
ATOM 714 C C . GLN A 1 90 ? -1.322 -3.272 7.637 1.00 90.31 90 GLN A C 1
ATOM 716 O O . GLN A 1 90 ? -1.714 -4.243 6.997 1.00 90.31 90 GLN A O 1
ATOM 721 N N . LEU A 1 91 ? -0.899 -2.158 7.047 1.00 92.88 91 LEU A N 1
ATOM 722 C CA . LEU A 1 91 ? -0.748 -2.040 5.602 1.00 92.88 91 LEU A CA 1
ATOM 723 C C . LEU A 1 91 ? 0.679 -2.430 5.224 1.00 92.88 91 LEU A C 1
ATOM 725 O O . LEU A 1 91 ? 1.617 -1.703 5.557 1.00 92.88 91 LEU A O 1
ATOM 729 N N . GLN A 1 92 ? 0.851 -3.556 4.540 1.00 94.75 92 GLN A N 1
ATOM 730 C CA . GLN A 1 92 ? 2.143 -4.016 4.053 1.00 94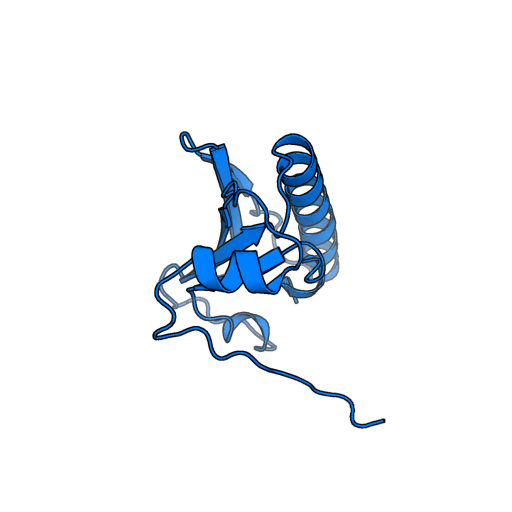.75 92 GLN A CA 1
ATOM 731 C C . GLN A 1 92 ? 2.339 -3.584 2.599 1.00 94.75 92 GLN A C 1
ATOM 733 O O . GLN A 1 92 ? 1.705 -4.099 1.685 1.00 94.75 92 GLN A O 1
ATOM 738 N N . PHE A 1 93 ? 3.250 -2.642 2.385 1.00 95.50 93 PHE A N 1
ATOM 739 C CA . PHE A 1 93 ? 3.630 -2.153 1.070 1.00 95.50 93 PHE A CA 1
ATOM 740 C C . PHE A 1 93 ? 4.801 -2.953 0.516 1.00 95.50 93 PHE A C 1
ATOM 742 O O . PHE A 1 93 ? 5.892 -2.975 1.098 1.00 95.50 93 PHE A O 1
ATOM 749 N N . ASN A 1 94 ? 4.584 -3.560 -0.645 1.00 93.00 94 ASN A N 1
ATOM 750 C CA . ASN A 1 94 ? 5.539 -4.433 -1.305 1.00 93.00 94 ASN A CA 1
ATOM 751 C C . ASN A 1 94 ? 5.970 -3.846 -2.659 1.00 93.00 94 ASN A C 1
ATOM 753 O O . ASN A 1 94 ? 5.156 -3.336 -3.436 1.00 93.00 94 ASN A O 1
ATOM 757 N N . PHE A 1 95 ? 7.264 -3.967 -2.957 1.00 91.19 95 PHE A N 1
ATOM 758 C CA . PHE A 1 95 ? 7.833 -3.666 -4.266 1.00 91.19 95 PHE A CA 1
ATOM 759 C C . PHE A 1 95 ? 8.269 -4.962 -4.941 1.00 91.19 95 PHE A C 1
ATOM 761 O O . PHE A 1 95 ? 9.052 -5.731 -4.381 1.00 91.19 95 PHE A O 1
ATOM 768 N N . LYS A 1 96 ? 7.801 -5.177 -6.169 1.00 85.56 96 LYS A N 1
ATOM 769 C CA . LYS A 1 96 ? 8.248 -6.277 -7.018 1.00 85.56 96 LYS A CA 1
ATOM 770 C C . LYS A 1 96 ? 8.582 -5.730 -8.393 1.00 85.56 96 LYS A C 1
ATOM 772 O O . LYS A 1 96 ? 7.718 -5.202 -9.085 1.00 85.56 96 LYS A O 1
ATOM 777 N N . ASN A 1 97 ? 9.834 -5.894 -8.805 1.00 83.12 97 ASN A N 1
ATOM 778 C CA . ASN A 1 97 ? 10.206 -5.608 -10.180 1.00 83.12 97 ASN A CA 1
ATOM 779 C C . ASN A 1 97 ? 9.587 -6.674 -11.097 1.00 83.12 97 ASN A C 1
ATOM 781 O O . ASN A 1 97 ? 9.881 -7.861 -10.952 1.00 83.12 97 ASN A O 1
ATOM 785 N N . VAL A 1 98 ? 8.743 -6.244 -12.033 1.00 81.62 98 VAL A N 1
ATOM 786 C CA . VAL A 1 98 ? 8.128 -7.098 -13.055 1.00 81.62 98 VAL A CA 1
ATOM 787 C C . VAL A 1 98 ? 8.738 -6.715 -14.406 1.00 81.62 98 VAL A C 1
ATOM 789 O O . VAL A 1 98 ? 8.376 -5.674 -14.951 1.00 81.62 98 VAL A O 1
ATOM 792 N N . PRO A 1 99 ? 9.689 -7.489 -14.956 1.00 75.50 99 PRO A N 1
ATOM 793 C CA . PRO A 1 99 ? 10.324 -7.155 -16.229 1.00 75.50 99 PRO A CA 1
ATOM 794 C C . PRO A 1 99 ? 9.306 -7.060 -17.372 1.00 75.50 99 PRO A C 1
ATOM 796 O O . PRO A 1 99 ? 8.378 -7.860 -17.435 1.00 75.50 99 PRO A O 1
ATOM 799 N N . ASN A 1 100 ? 9.510 -6.119 -18.298 1.00 76.31 100 ASN A N 1
ATOM 800 C CA . ASN A 1 100 ? 8.697 -5.946 -19.514 1.00 76.31 100 ASN A CA 1
ATOM 801 C C . ASN A 1 100 ? 7.195 -5.710 -19.282 1.00 76.31 100 ASN A C 1
ATOM 803 O O . ASN A 1 100 ? 6.400 -5.893 -20.205 1.00 76.31 100 ASN A O 1
ATOM 807 N N . ASN A 1 101 ? 6.788 -5.303 -18.077 1.00 73.12 101 ASN A N 1
ATOM 808 C CA . ASN A 1 101 ? 5.411 -4.885 -17.865 1.00 73.12 101 ASN A CA 1
ATOM 809 C C . ASN A 1 101 ? 5.100 -3.643 -18.716 1.00 73.12 101 ASN A C 1
ATOM 811 O O . ASN A 1 101 ? 5.944 -2.769 -18.914 1.00 73.12 101 ASN A O 1
ATOM 815 N N . THR A 1 102 ? 3.871 -3.577 -19.208 1.00 67.62 102 THR A N 1
ATOM 816 C CA . THR A 1 102 ? 3.353 -2.415 -19.942 1.00 67.62 102 THR A CA 1
ATOM 817 C C . THR A 1 102 ? 2.082 -1.860 -19.311 1.00 67.62 102 THR A C 1
ATOM 819 O O . THR A 1 102 ? 1.594 -0.813 -19.731 1.00 67.62 102 THR A O 1
ATOM 822 N N . ASN A 1 103 ? 1.515 -2.560 -18.321 1.00 75.50 103 ASN A N 1
ATOM 823 C CA . ASN A 1 103 ? 0.228 -2.224 -17.736 1.00 75.50 103 ASN A CA 1
ATOM 824 C C . ASN A 1 103 ? 0.110 -2.687 -16.266 1.00 75.50 103 ASN A C 1
ATOM 826 O O . ASN A 1 103 ? 0.770 -3.646 -15.856 1.00 75.50 103 ASN A O 1
ATOM 830 N N . PRO A 1 104 ? -0.776 -2.051 -15.474 1.00 72.44 104 PRO A N 1
ATOM 831 C CA . PRO A 1 104 ? -1.036 -2.438 -14.085 1.00 72.44 104 PRO A CA 1
ATOM 832 C C . PRO A 1 104 ? -1.469 -3.900 -13.906 1.00 72.44 104 PRO A C 1
ATOM 834 O O . PRO A 1 104 ? -1.100 -4.529 -12.919 1.00 72.44 104 PRO A O 1
ATOM 837 N N . ILE A 1 105 ? -2.193 -4.482 -14.873 1.00 78.25 105 ILE A N 1
ATOM 838 C CA . ILE A 1 105 ? -2.636 -5.884 -14.788 1.00 78.25 105 ILE A CA 1
ATOM 839 C C . ILE A 1 105 ? -1.463 -6.875 -14.787 1.00 78.25 105 ILE A C 1
ATOM 841 O O . ILE A 1 105 ? -1.544 -7.895 -14.111 1.00 78.25 105 ILE A O 1
ATOM 845 N N . SER A 1 106 ? -0.341 -6.558 -15.444 1.00 80.12 106 SER A N 1
ATOM 846 C CA . SER A 1 106 ? 0.876 -7.379 -15.367 1.00 80.12 106 SER A CA 1
ATOM 847 C C . SER A 1 106 ? 1.348 -7.531 -13.919 1.00 80.12 106 SER A C 1
ATOM 849 O O . SER A 1 106 ? 1.688 -8.627 -13.488 1.00 80.12 106 SER A O 1
ATOM 851 N N . TYR A 1 107 ? 1.323 -6.451 -13.136 1.00 78.69 107 TYR A N 1
ATOM 852 C CA . TYR A 1 107 ? 1.724 -6.497 -11.731 1.00 78.69 107 TYR A CA 1
ATOM 853 C C . TYR A 1 107 ? 0.788 -7.361 -10.894 1.00 78.69 107 TYR A C 1
ATOM 855 O O . TYR A 1 107 ? 1.281 -8.141 -10.088 1.00 78.69 107 TYR A O 1
ATOM 863 N N . VAL A 1 108 ? -0.525 -7.276 -11.132 1.00 78.25 108 VAL A N 1
ATOM 864 C CA . VAL A 1 108 ? -1.539 -8.108 -10.459 1.00 78.25 108 VAL A CA 1
ATOM 865 C C . VAL A 1 108 ? -1.325 -9.593 -10.756 1.00 78.25 108 VAL A C 1
ATOM 867 O O . VAL A 1 108 ? -1.316 -10.414 -9.846 1.00 78.25 108 VAL A O 1
ATOM 870 N N . LEU A 1 109 ? -1.089 -9.949 -12.022 1.00 77.31 109 LEU A N 1
ATOM 871 C CA . LEU A 1 109 ? -0.838 -11.339 -12.423 1.00 77.31 109 LEU A CA 1
ATOM 872 C C . LEU A 1 109 ? 0.467 -11.903 -11.838 1.00 77.31 109 LEU A C 1
ATOM 874 O O . LEU A 1 109 ? 0.635 -13.118 -11.759 1.00 77.31 109 LEU A O 1
ATOM 878 N N . HIS A 1 110 ? 1.401 -11.032 -11.448 1.00 74.00 110 HIS A N 1
ATOM 879 C CA . HIS A 1 110 ? 2.698 -11.419 -10.907 1.00 74.00 110 HIS A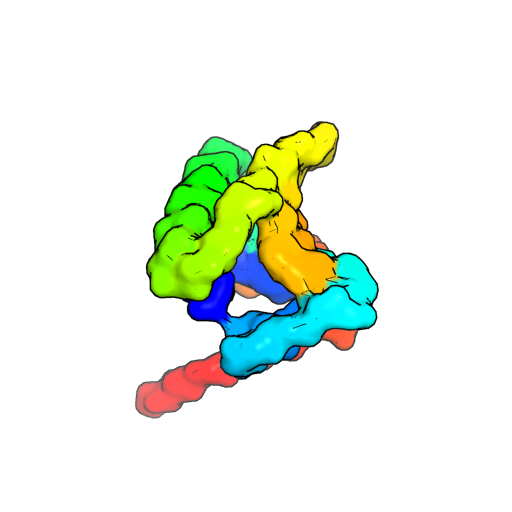 CA 1
ATOM 880 C C . HIS A 1 110 ? 2.819 -11.261 -9.384 1.00 74.00 110 HIS A C 1
ATOM 882 O O . HIS A 1 110 ? 3.813 -11.741 -8.835 1.00 74.00 110 HIS A O 1
ATOM 888 N N . SER A 1 111 ? 1.899 -10.597 -8.684 1.00 66.50 111 SER A N 1
ATOM 889 C CA . SER A 1 111 ? 2.030 -10.275 -7.254 1.00 66.50 111 SER A CA 1
ATOM 890 C C . SER A 1 111 ? 1.520 -11.367 -6.308 1.00 66.50 111 SER A C 1
ATOM 892 O O . SER A 1 111 ? 2.008 -11.434 -5.182 1.00 66.50 111 SER A O 1
ATOM 894 N N . SER A 1 112 ? 0.633 -12.263 -6.745 1.00 58.38 112 SER A N 1
ATOM 895 C CA . SER A 1 112 ? 0.066 -13.321 -5.890 1.00 58.38 112 SER A CA 1
ATOM 896 C C . SER A 1 112 ? -0.645 -14.408 -6.698 1.00 58.38 112 SER A C 1
ATOM 898 O O . SER A 1 112 ? -1.145 -14.128 -7.787 1.00 58.38 112 SER A O 1
ATOM 900 N N . ASP A 1 113 ? -0.717 -15.624 -6.141 1.00 54.62 113 ASP A N 1
ATOM 901 C CA . ASP A 1 113 ?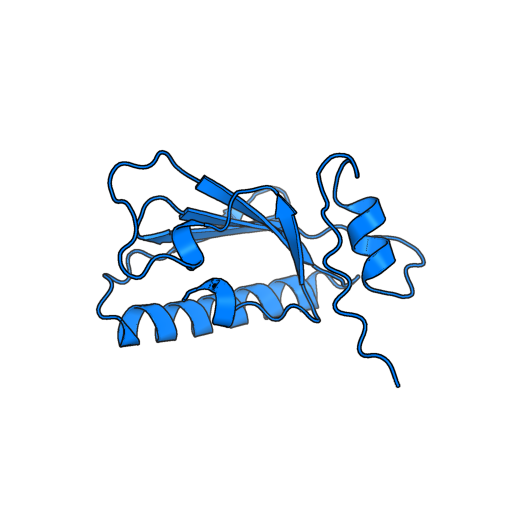 -1.572 -16.716 -6.623 1.00 54.62 113 ASP A CA 1
ATOM 902 C C . ASP A 1 113 ? -2.978 -16.180 -6.936 1.00 54.62 113 ASP A C 1
ATOM 904 O O . ASP A 1 113 ? -3.685 -15.667 -6.067 1.00 54.62 113 ASP A O 1
ATOM 908 N N . ILE A 1 114 ? -3.365 -16.264 -8.210 1.00 52.41 114 ILE A N 1
ATOM 909 C CA . ILE A 1 114 ? -4.599 -15.690 -8.778 1.00 52.41 114 ILE A CA 1
ATOM 910 C C . ILE A 1 114 ? -5.876 -16.271 -8.138 1.00 52.41 114 ILE A C 1
ATOM 912 O O . ILE A 1 114 ? -6.966 -15.751 -8.368 1.00 52.41 114 ILE A O 1
ATOM 916 N N . ASP A 1 115 ? -5.761 -17.273 -7.267 1.00 45.84 115 ASP A N 1
ATOM 917 C CA . ASP A 1 115 ? -6.888 -17.931 -6.607 1.00 45.84 115 ASP A CA 1
ATOM 918 C C . ASP A 1 115 ? -7.769 -16.990 -5.759 1.00 45.84 115 ASP A C 1
ATOM 920 O O . ASP A 1 115 ? -8.923 -17.327 -5.497 1.00 45.84 115 ASP A O 1
ATOM 924 N N . VAL A 1 116 ? -7.300 -15.793 -5.365 1.00 46.22 116 VAL A N 1
ATOM 925 C CA . VAL A 1 116 ? -8.098 -14.850 -4.538 1.00 46.22 116 VAL A CA 1
ATOM 926 C C . VAL A 1 116 ? -8.050 -13.392 -5.023 1.00 46.22 116 VAL A C 1
ATOM 928 O O . VAL A 1 116 ? -8.408 -12.468 -4.299 1.00 46.22 116 VAL A O 1
ATOM 931 N N . SER A 1 117 ? -7.673 -13.129 -6.274 1.00 44.34 117 SER A N 1
ATOM 932 C CA . SER A 1 117 ? -7.812 -11.774 -6.832 1.00 44.34 117 SER A CA 1
ATOM 933 C C . SER A 1 117 ? -9.156 -11.642 -7.545 1.00 44.34 117 SER A C 1
ATOM 935 O O . SER A 1 117 ? -9.255 -11.851 -8.753 1.00 44.34 117 SER A O 1
ATOM 937 N N . GLN A 1 118 ? -10.218 -11.293 -6.809 1.00 46.72 118 GLN A N 1
ATOM 938 C CA . GLN A 1 118 ? -11.443 -10.793 -7.438 1.00 46.72 118 GLN A CA 1
ATOM 939 C C . GLN A 1 118 ? -11.104 -9.500 -8.189 1.00 46.72 118 GLN A C 1
ATOM 941 O O . GLN A 1 118 ? -11.036 -8.418 -7.609 1.00 46.72 118 GLN A O 1
ATOM 946 N N . VAL A 1 119 ? -10.876 -9.614 -9.497 1.00 44.41 119 VAL A N 1
ATOM 947 C CA . VAL A 1 119 ? -10.784 -8.462 -10.390 1.00 44.41 119 VAL A CA 1
ATOM 948 C C . VAL A 1 119 ? -12.168 -7.820 -10.430 1.00 44.41 119 VAL A C 1
ATOM 950 O O . VAL A 1 119 ? -13.054 -8.266 -11.157 1.00 44.41 119 VAL A O 1
ATOM 953 N N . ALA A 1 120 ? -12.374 -6.765 -9.643 1.00 43.66 120 ALA A N 1
ATOM 954 C CA . ALA A 1 120 ? -13.507 -5.873 -9.834 1.00 43.66 120 ALA A CA 1
ATOM 955 C C . ALA A 1 120 ? -13.245 -5.038 -11.097 1.00 43.66 120 ALA A C 1
ATOM 957 O O . ALA A 1 120 ? -12.746 -3.917 -11.043 1.00 43.66 120 ALA A O 1
ATOM 958 N N . PHE A 1 121 ? -13.544 -5.620 -12.258 1.00 37.50 121 PHE A N 1
ATOM 959 C CA . PHE A 1 121 ? -13.616 -4.891 -13.515 1.00 37.50 121 PHE A CA 1
ATOM 960 C C . PHE A 1 121 ? -14.877 -4.022 -13.483 1.00 37.50 121 PHE A C 1
ATOM 962 O O . PHE A 1 121 ? -15.980 -4.500 -13.741 1.00 37.50 121 PHE A O 1
ATOM 969 N N . THR A 1 122 ? -14.736 -2.741 -13.153 1.00 45.31 122 THR A N 1
ATOM 970 C CA . THR A 1 122 ? -15.845 -1.773 -13.158 1.00 45.31 122 THR A CA 1
ATOM 971 C C . THR A 1 122 ? -16.089 -1.217 -14.558 1.00 45.31 122 THR A C 1
ATOM 973 O O . THR A 1 122 ? -16.245 -0.010 -14.707 1.00 45.31 122 THR A O 1
ATOM 976 N N . GLY A 1 123 ? -16.047 -2.072 -15.588 1.00 32.66 123 GLY A N 1
ATOM 977 C CA . GLY A 1 123 ? -16.128 -1.657 -16.986 1.00 32.66 123 GLY A CA 1
ATOM 978 C C . GLY A 1 123 ? -17.242 -0.640 -17.208 1.00 32.66 123 GLY A C 1
ATOM 979 O O . GLY A 1 123 ? -18.421 -0.987 -17.140 1.00 32.66 123 GLY A O 1
ATOM 980 N N . GLU A 1 124 ? -16.866 0.610 -17.469 1.00 42.16 124 GLU A N 1
ATOM 981 C CA . GLU A 1 124 ? -17.799 1.591 -17.997 1.00 42.16 124 GLU A CA 1
ATOM 982 C C . GLU A 1 124 ? -18.063 1.200 -19.448 1.00 42.16 124 GLU A C 1
ATOM 984 O O . GLU A 1 124 ? -17.159 1.136 -20.284 1.00 42.16 124 GLU A O 1
ATOM 989 N N . LYS A 1 125 ? -19.317 0.842 -19.727 1.00 44.06 125 LYS A N 1
ATOM 990 C CA . LYS A 1 125 ? -19.793 0.691 -21.098 1.00 44.06 125 LYS A CA 1
ATOM 991 C C . LYS A 1 125 ? -19.831 2.085 -21.721 1.00 44.06 125 LYS A C 1
ATOM 993 O O . LYS A 1 125 ? -20.632 2.908 -21.284 1.00 44.06 125 LYS A O 1
ATOM 998 N N . ASN A 1 126 ? -18.979 2.307 -22.721 1.00 43.06 126 ASN A N 1
ATOM 999 C CA . ASN A 1 126 ? -19.237 3.310 -23.756 1.00 43.06 126 ASN A CA 1
ATOM 1000 C C . ASN A 1 126 ? -20.540 2.980 -24.492 1.00 43.06 126 ASN A C 1
ATOM 1002 O O . ASN A 1 126 ? -20.789 1.769 -24.721 1.00 43.06 126 ASN A O 1
#

Sequence (126 aa):
TWIKAIDFNKFHISGGCIVNCLCKHPFSDTAIEMVDINFNGNSFHEFNDAVHNIYVDLMKIMLEKNYSPSTTLVKKSNGGYIIELPFNIQLQFNFKNVPNNTNPISYVLHSSDIDVSQVAFTGEKN

Foldseek 3Di:
DLCVLDDVQFKDWQDWDCVQVVDPDGDLPDAQIEIEIETLDQDLVVLVVSVVSSQVVSQVVCVVVVHDSPWDWAQDPQRWIWTQDPSNYIYIYDYDHQPPDDHSVSCNVVVDDPPPPPPPPPDDDD